Protein AF-A0A939A0Z3-F1 (afdb_monomer)

Radius of gyration: 24.11 Å; Cα c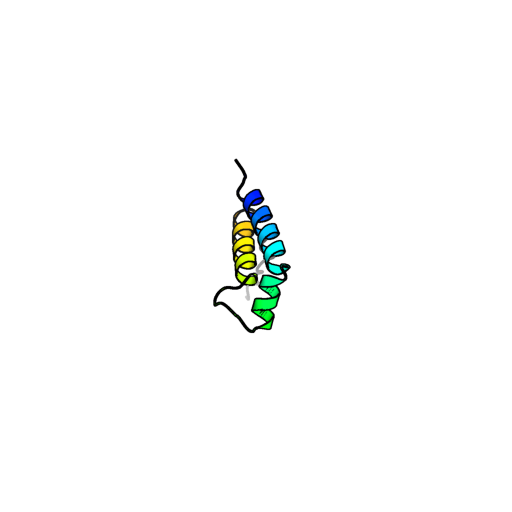ontacts (8 Å, |Δi|>4): 21; chains: 1; bounding box: 83×21×39 Å

Sequence (73 aa):
MKTLSELIVEASLLISEISNHPDYQALIEKGYYPDLTVGDAYTALAYLISEIDPPVITAPEIPEVEVSYESRA

Structure (mmCIF, N/CA/C/O backbone):
data_AF-A0A939A0Z3-F1
#
_entry.id   AF-A0A939A0Z3-F1
#
loop_
_atom_site.group_PDB
_atom_site.id
_atom_site.type_symbol
_atom_site.label_atom_id
_atom_site.label_alt_id
_atom_site.label_comp_id
_atom_site.label_asym_id
_atom_site.label_entity_id
_atom_site.label_seq_id
_atom_site.pdbx_PDB_ins_code
_atom_site.Cartn_x
_atom_site.Cartn_y
_atom_site.Cartn_z
_atom_site.occupancy
_atom_site.B_iso_or_equiv
_atom_site.auth_seq_id
_atom_site.auth_comp_id
_atom_site.auth_asym_id
_atom_site.auth_atom_id
_atom_site.pdbx_PDB_model_num
ATOM 1 N N . MET A 1 1 ? 1.225 -2.558 23.321 1.00 84.62 1 MET A N 1
ATOM 2 C CA . MET A 1 1 ? 0.980 -3.287 22.058 1.00 84.62 1 MET A CA 1
ATOM 3 C C . MET A 1 1 ? 0.304 -2.290 21.133 1.00 84.62 1 MET A C 1
ATOM 5 O O . MET A 1 1 ? -0.547 -1.571 21.642 1.00 84.62 1 MET A O 1
ATOM 9 N N . LYS A 1 2 ? 0.732 -2.159 19.872 1.00 93.94 2 LYS A N 1
ATOM 10 C CA . LYS A 1 2 ? 0.148 -1.172 18.949 1.00 93.94 2 LYS A CA 1
ATOM 11 C C . LYS A 1 2 ? -1.276 -1.586 18.567 1.00 93.94 2 LYS A C 1
ATOM 13 O O . LYS A 1 2 ? -1.552 -2.781 18.455 1.00 93.94 2 LYS A O 1
ATOM 18 N N . THR A 1 3 ? -2.159 -0.614 18.400 1.00 96.25 3 THR A N 1
ATOM 19 C CA . THR A 1 3 ? -3.506 -0.791 17.849 1.00 96.25 3 THR A CA 1
ATOM 20 C C . T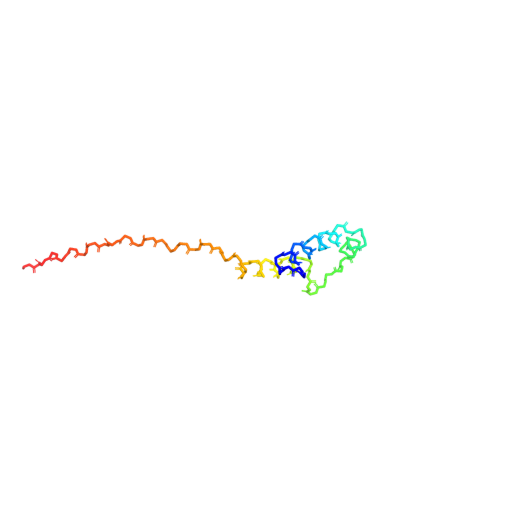HR A 1 3 ? -3.434 -1.101 16.354 1.00 96.25 3 THR A C 1
ATOM 22 O O . THR A 1 3 ? -2.433 -0.819 15.695 1.00 96.25 3 THR A O 1
ATOM 25 N N . LEU A 1 4 ? -4.508 -1.666 15.795 1.00 95.19 4 LEU A N 1
ATOM 26 C CA . LEU A 1 4 ? -4.567 -1.931 14.357 1.00 95.19 4 LEU A CA 1
ATOM 27 C C . LEU A 1 4 ? -4.460 -0.634 13.537 1.00 95.19 4 LEU A C 1
ATOM 29 O O . LEU A 1 4 ? -3.741 -0.606 12.546 1.00 95.19 4 LEU A O 1
ATOM 33 N N . SER A 1 5 ? -5.087 0.454 13.991 1.00 95.81 5 SER A N 1
ATOM 34 C CA . SER A 1 5 ? -4.985 1.767 13.343 1.00 95.81 5 SER A CA 1
ATOM 35 C C . SER A 1 5 ? -3.548 2.292 13.319 1.00 95.81 5 SER A C 1
ATOM 37 O O . SER A 1 5 ? -3.090 2.764 12.283 1.00 95.81 5 SER A O 1
ATOM 39 N N . GLU A 1 6 ? -2.804 2.160 14.424 1.00 96.62 6 GLU A N 1
ATOM 40 C CA . GLU A 1 6 ? -1.382 2.536 14.470 1.00 96.62 6 GLU A CA 1
ATOM 41 C C . GLU A 1 6 ? -0.544 1.690 13.504 1.00 96.62 6 GLU A C 1
ATOM 43 O O . GLU A 1 6 ? 0.295 2.230 12.787 1.00 96.62 6 GLU A O 1
ATOM 48 N N . LEU A 1 7 ? -0.801 0.378 13.429 1.00 97.94 7 LEU A N 1
ATOM 49 C CA . LEU A 1 7 ? -0.111 -0.509 12.487 1.00 97.94 7 LEU A CA 1
ATOM 50 C C . LEU A 1 7 ? -0.398 -0.141 11.026 1.00 97.94 7 LEU A C 1
ATOM 52 O O . LEU A 1 7 ? 0.507 -0.197 10.196 1.00 97.94 7 LEU A O 1
ATOM 56 N N . ILE A 1 8 ? -1.629 0.260 10.706 1.00 97.50 8 ILE A N 1
ATOM 57 C CA . ILE A 1 8 ? -1.992 0.691 9.351 1.00 97.50 8 ILE A CA 1
ATOM 58 C C . ILE A 1 8 ? -1.300 2.007 8.984 1.00 97.50 8 ILE A C 1
ATOM 60 O O . ILE A 1 8 ? -0.790 2.139 7.870 1.00 97.50 8 ILE A O 1
ATOM 64 N N . VAL A 1 9 ? -1.238 2.967 9.911 1.00 97.06 9 VAL A N 1
ATOM 65 C CA . VAL A 1 9 ? -0.511 4.227 9.692 1.00 97.06 9 VAL A CA 1
ATOM 66 C C . VAL A 1 9 ? 0.970 3.953 9.433 1.00 97.06 9 VAL A C 1
ATOM 68 O O . VAL A 1 9 ? 1.528 4.468 8.466 1.00 97.06 9 VAL A O 1
ATOM 71 N N . GLU A 1 10 ? 1.599 3.099 10.238 1.00 98.12 10 GLU A N 1
ATOM 72 C CA . GLU A 1 10 ? 3.006 2.731 10.050 1.00 98.12 10 GLU A CA 1
ATOM 73 C C . GLU A 1 10 ? 3.252 2.003 8.727 1.00 98.12 10 GLU A C 1
ATOM 75 O O . GLU A 1 10 ? 4.215 2.315 8.026 1.00 98.12 10 GLU A O 1
ATOM 80 N N . ALA A 1 11 ? 2.367 1.080 8.344 1.00 98.25 11 ALA A N 1
ATOM 81 C CA . ALA A 1 11 ? 2.452 0.406 7.054 1.00 98.25 11 ALA A CA 1
ATOM 82 C C . ALA A 1 11 ? 2.322 1.401 5.890 1.00 98.25 11 ALA A C 1
ATOM 84 O O . ALA A 1 11 ? 3.094 1.327 4.938 1.00 98.25 11 ALA A O 1
ATOM 85 N N . SER A 1 12 ? 1.403 2.366 5.978 1.00 98.19 12 SER A N 1
ATOM 86 C CA . SER A 1 12 ? 1.222 3.413 4.964 1.00 98.19 12 SER A CA 1
ATOM 87 C C . SER A 1 12 ? 2.477 4.279 4.790 1.00 98.19 12 SER A C 1
ATOM 89 O O . SER A 1 12 ? 2.881 4.574 3.659 1.00 98.19 12 SER A O 1
ATOM 91 N N . LEU A 1 13 ? 3.137 4.633 5.900 1.00 98.38 13 LEU A N 1
ATOM 92 C CA . LEU A 1 13 ? 4.411 5.356 5.884 1.00 98.38 13 LEU A CA 1
ATOM 93 C C . LEU A 1 13 ? 5.518 4.524 5.230 1.00 98.38 13 LEU A C 1
ATOM 95 O O . LEU A 1 13 ? 6.204 5.023 4.342 1.00 98.38 13 LEU A O 1
ATOM 99 N N . LEU A 1 14 ? 5.644 3.247 5.594 1.00 98.56 14 LEU A N 1
ATOM 100 C CA . LEU A 1 14 ?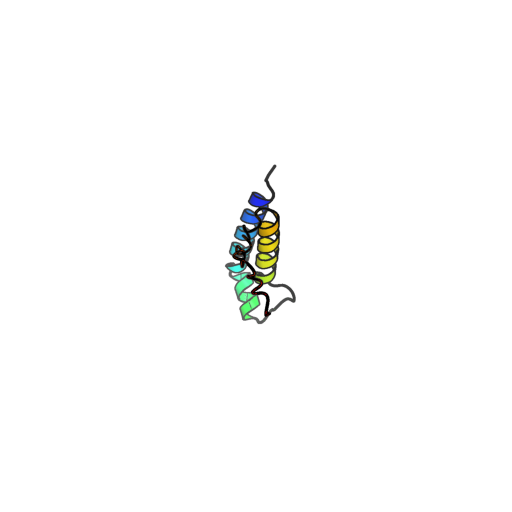 6.652 2.360 5.014 1.00 98.56 14 LEU A CA 1
ATOM 101 C C . LEU A 1 14 ? 6.433 2.144 3.509 1.00 98.56 14 LEU A C 1
ATOM 103 O O . LEU A 1 14 ? 7.383 2.161 2.730 1.00 98.56 14 LEU A O 1
ATOM 107 N N . ILE A 1 15 ? 5.181 1.978 3.079 1.00 98.19 15 ILE A N 1
ATOM 108 C CA . ILE A 1 15 ? 4.836 1.887 1.656 1.00 98.19 15 ILE A CA 1
ATOM 109 C C . ILE A 1 15 ? 5.227 3.187 0.937 1.00 98.19 15 ILE A C 1
ATOM 111 O O . ILE A 1 15 ? 5.759 3.127 -0.171 1.00 98.19 15 ILE A O 1
ATOM 115 N N . SER A 1 16 ? 5.037 4.348 1.573 1.00 98.25 16 SER A N 1
ATOM 116 C CA . SER A 1 16 ? 5.464 5.636 1.016 1.00 98.25 16 SER A CA 1
ATOM 117 C C . SER A 1 16 ? 6.983 5.694 0.859 1.00 98.25 16 SER A C 1
ATOM 119 O O . SER A 1 16 ? 7.476 6.053 -0.212 1.00 98.25 16 SER A O 1
ATOM 121 N N . GLU A 1 17 ? 7.739 5.270 1.872 1.00 98.62 17 GLU A N 1
ATOM 122 C CA . GLU A 1 17 ? 9.203 5.193 1.808 1.00 98.62 17 GLU A CA 1
ATOM 123 C C . GLU A 1 17 ? 9.678 4.266 0.681 1.00 98.62 17 GLU A C 1
ATOM 125 O O . GLU A 1 17 ? 10.540 4.661 -0.104 1.00 98.62 17 GLU A O 1
ATOM 130 N N . ILE A 1 18 ? 9.070 3.083 0.535 1.00 97.19 18 ILE A N 1
ATOM 131 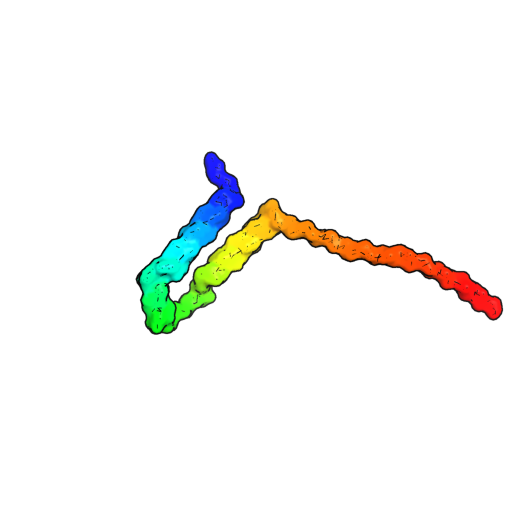C CA . ILE A 1 18 ? 9.365 2.147 -0.562 1.00 97.19 18 ILE A CA 1
ATOM 132 C C . ILE A 1 18 ? 9.054 2.797 -1.910 1.00 97.19 18 ILE A C 1
ATOM 134 O O . ILE A 1 18 ? 9.884 2.760 -2.816 1.00 97.19 18 ILE A O 1
ATOM 138 N N . SER A 1 19 ? 7.883 3.425 -2.036 1.00 96.38 19 SER A N 1
ATOM 139 C CA . SER A 1 19 ? 7.454 4.059 -3.282 1.00 96.38 19 SER A CA 1
ATOM 140 C C . SER A 1 19 ? 8.395 5.181 -3.717 1.00 96.38 19 SER A C 1
ATOM 142 O O . SER A 1 19 ? 8.613 5.351 -4.909 1.00 96.38 19 SER A O 1
ATOM 144 N N . ASN A 1 20 ? 9.004 5.905 -2.778 1.00 97.25 20 ASN A N 1
ATOM 145 C CA . ASN A 1 20 ? 9.952 6.982 -3.064 1.00 97.25 20 ASN A CA 1
ATOM 146 C C . ASN A 1 20 ? 11.414 6.505 -3.133 1.00 97.25 20 ASN A C 1
ATOM 148 O O . ASN A 1 20 ? 12.305 7.307 -3.419 1.00 97.25 20 ASN A O 1
ATOM 152 N N . HIS A 1 21 ? 11.689 5.222 -2.879 1.00 98.25 21 HIS A N 1
ATOM 153 C CA . HIS A 1 21 ? 13.051 4.707 -2.883 1.00 98.25 21 HIS A CA 1
ATOM 154 C C . HIS A 1 21 ? 13.611 4.641 -4.319 1.00 98.25 21 HIS A C 1
ATOM 156 O O . HIS A 1 21 ? 12.955 4.071 -5.199 1.00 98.25 21 HIS A O 1
ATOM 162 N N . PRO A 1 22 ? 14.839 5.138 -4.579 1.00 98.19 22 PRO A N 1
ATOM 163 C CA . PRO A 1 22 ? 15.435 5.134 -5.919 1.00 98.19 22 PRO A CA 1
ATOM 164 C C . PRO A 1 22 ? 15.484 3.748 -6.568 1.00 98.19 22 PRO A C 1
ATOM 166 O O . PRO A 1 22 ? 15.201 3.616 -7.753 1.00 98.19 22 PRO A O 1
ATOM 169 N N . ASP A 1 23 ? 15.782 2.703 -5.792 1.00 97.75 23 ASP A N 1
ATOM 170 C CA . ASP A 1 23 ? 15.832 1.335 -6.325 1.00 97.75 23 ASP A CA 1
ATOM 171 C C . ASP A 1 23 ? 14.460 0.835 -6.790 1.00 97.75 23 ASP A C 1
ATOM 173 O O . ASP A 1 23 ? 14.372 0.150 -7.807 1.00 97.75 23 ASP A O 1
ATOM 177 N N . TYR A 1 24 ? 13.384 1.194 -6.080 1.00 95.94 24 TYR A N 1
ATOM 178 C CA . TYR A 1 24 ? 12.027 0.841 -6.493 1.00 95.94 24 TYR A CA 1
ATOM 179 C C . TYR A 1 24 ? 11.650 1.589 -7.775 1.00 95.94 24 TYR A C 1
ATOM 181 O O . TYR A 1 24 ? 11.183 0.976 -8.732 1.00 95.94 24 TYR A O 1
ATOM 189 N N . GLN A 1 25 ? 11.943 2.890 -7.844 1.00 96.12 25 GLN A N 1
ATOM 190 C CA . GLN A 1 25 ? 11.715 3.694 -9.048 1.00 96.12 25 GLN A CA 1
ATOM 191 C C . GLN A 1 25 ? 12.499 3.159 -10.253 1.00 96.12 25 GLN A C 1
ATOM 193 O O . GLN A 1 25 ? 11.935 2.991 -11.332 1.00 96.12 25 GLN A O 1
ATOM 198 N N . ALA A 1 26 ? 13.758 2.762 -10.056 1.00 97.50 26 ALA A N 1
ATOM 199 C CA . ALA A 1 26 ? 14.580 2.168 -11.104 1.00 97.50 26 ALA A CA 1
ATOM 200 C C . ALA A 1 26 ? 14.020 0.830 -11.626 1.00 97.50 26 ALA A C 1
ATOM 202 O O . ALA A 1 26 ? 14.256 0.480 -12.784 1.00 97.50 26 ALA A O 1
ATOM 203 N N . LEU A 1 27 ? 13.298 0.058 -10.804 1.00 96.00 27 LEU A N 1
ATOM 204 C CA . LEU A 1 27 ? 12.591 -1.143 -11.267 1.00 96.00 27 LEU A CA 1
ATOM 205 C C . LEU A 1 27 ? 11.408 -0.775 -12.170 1.00 96.00 27 LEU A C 1
ATOM 207 O O . LEU A 1 27 ? 11.255 -1.372 -13.238 1.00 96.00 27 LEU A O 1
ATOM 211 N N . ILE A 1 28 ? 10.623 0.234 -11.785 1.00 94.44 28 ILE A N 1
ATOM 212 C CA . ILE A 1 28 ? 9.493 0.725 -12.586 1.00 94.44 28 ILE A CA 1
ATOM 213 C C . ILE A 1 28 ? 9.975 1.292 -13.927 1.00 94.44 28 ILE A C 1
ATOM 215 O O . ILE A 1 28 ? 9.425 0.946 -14.971 1.00 94.44 28 ILE A O 1
ATOM 219 N N . GLU A 1 29 ? 11.048 2.087 -13.933 1.00 95.62 29 GLU A N 1
ATOM 220 C CA . GLU A 1 29 ? 11.655 2.635 -15.158 1.00 95.62 29 GLU A CA 1
ATOM 221 C C . GLU A 1 29 ? 12.160 1.544 -16.114 1.00 95.62 29 GLU A C 1
ATOM 223 O O . GLU A 1 29 ? 12.119 1.708 -17.334 1.00 95.62 29 GLU A O 1
ATOM 228 N N . LYS A 1 30 ? 12.599 0.400 -15.575 1.00 96.75 30 LYS A N 1
ATOM 229 C CA . LYS A 1 30 ? 12.993 -0.783 -16.358 1.00 96.75 30 LYS A CA 1
ATOM 230 C C . LYS A 1 30 ? 11.798 -1.589 -16.882 1.00 96.75 30 LYS A C 1
ATOM 232 O O . LYS A 1 30 ? 12.007 -2.609 -17.537 1.00 96.75 30 LYS A O 1
ATOM 237 N N . GLY A 1 31 ? 10.570 -1.154 -16.604 1.00 95.06 31 GLY A N 1
ATOM 238 C CA . GLY A 1 31 ? 9.341 -1.820 -17.026 1.00 95.06 31 GLY A CA 1
ATOM 239 C C . GLY A 1 31 ? 8.985 -3.047 -16.187 1.00 95.06 31 GLY A C 1
ATOM 240 O O . GLY A 1 31 ? 8.253 -3.914 -16.666 1.00 95.06 31 GLY A O 1
ATOM 241 N N . TYR A 1 32 ? 9.504 -3.158 -14.960 1.00 93.00 32 TYR A N 1
ATOM 242 C CA . TYR A 1 32 ? 9.090 -4.216 -14.044 1.00 93.00 32 TYR A CA 1
ATOM 243 C C . TYR A 1 32 ? 7.723 -3.872 -13.443 1.00 93.00 32 TYR A C 1
ATOM 245 O O . TYR A 1 32 ? 7.616 -3.021 -12.562 1.00 93.00 32 TYR A O 1
ATOM 253 N N . TYR A 1 33 ? 6.685 -4.560 -13.913 1.00 86.62 33 TYR A N 1
ATOM 254 C CA . TYR A 1 33 ? 5.321 -4.439 -13.406 1.00 86.62 33 TYR A CA 1
ATOM 255 C C . TYR A 1 33 ? 4.890 -5.778 -12.798 1.00 86.62 33 TYR A C 1
ATOM 257 O O . TYR A 1 33 ? 4.542 -6.693 -13.545 1.00 86.62 33 TYR A O 1
ATOM 265 N N . PRO A 1 34 ? 4.973 -5.941 -11.466 1.00 89.56 34 PRO A N 1
ATOM 266 C CA . PRO A 1 34 ? 4.443 -7.124 -10.795 1.00 89.56 34 PRO A CA 1
ATOM 267 C C . PRO A 1 34 ? 2.908 -7.149 -10.859 1.00 89.56 34 PRO A C 1
ATOM 269 O O . PRO A 1 34 ? 2.276 -6.106 -11.015 1.00 89.56 34 PRO A O 1
ATOM 272 N N . ASP A 1 35 ? 2.313 -8.328 -10.655 1.00 94.19 35 ASP A N 1
ATOM 273 C CA . ASP A 1 35 ? 0.850 -8.500 -10.606 1.00 94.19 35 ASP A CA 1
ATOM 274 C C . ASP A 1 35 ? 0.184 -7.667 -9.496 1.00 94.19 35 ASP A C 1
ATOM 276 O O . ASP A 1 35 ? -0.985 -7.309 -9.607 1.00 94.19 35 ASP A O 1
ATOM 280 N N . LEU A 1 36 ? 0.926 -7.362 -8.425 1.00 93.94 36 LEU A N 1
ATOM 281 C CA . LEU A 1 36 ? 0.496 -6.514 -7.316 1.00 93.94 36 LEU A CA 1
ATOM 282 C C . LEU A 1 36 ? 1.464 -5.349 -7.140 1.00 93.94 36 LEU A C 1
ATOM 284 O O . LEU A 1 36 ? 2.675 -5.539 -7.011 1.00 93.94 36 LEU A O 1
ATOM 288 N N . THR A 1 37 ? 0.915 -4.147 -7.084 1.00 94.44 37 THR A N 1
ATOM 289 C CA . THR A 1 37 ? 1.642 -2.884 -7.016 1.00 94.44 37 THR A CA 1
ATOM 290 C C . THR A 1 37 ? 1.591 -2.274 -5.615 1.00 94.44 37 THR A C 1
ATOM 292 O O . THR A 1 37 ? 0.812 -2.668 -4.747 1.00 94.44 37 THR A O 1
ATOM 295 N N . VAL A 1 38 ? 2.390 -1.227 -5.400 1.00 95.31 38 VAL A N 1
ATOM 296 C CA . VAL A 1 38 ? 2.253 -0.359 -4.220 1.00 95.31 38 VAL A CA 1
ATOM 297 C C . VAL A 1 38 ? 0.850 0.265 -4.125 1.00 95.31 38 VAL A C 1
ATOM 299 O O . VAL A 1 38 ? 0.342 0.465 -3.023 1.00 95.31 38 VAL A O 1
ATOM 302 N N . GLY A 1 39 ? 0.191 0.521 -5.261 1.00 95.25 39 GLY A N 1
ATOM 303 C CA . GLY A 1 39 ? -1.197 0.981 -5.284 1.00 95.25 39 GLY A CA 1
ATOM 304 C C . GLY A 1 39 ? -2.145 -0.027 -4.635 1.00 95.25 39 GLY A C 1
ATOM 305 O O . GLY A 1 39 ? -2.946 0.353 -3.785 1.00 95.25 39 GLY A O 1
ATOM 306 N N . ASP A 1 40 ? -1.984 -1.314 -4.944 1.00 97.56 40 ASP A N 1
ATOM 307 C CA . ASP A 1 40 ? -2.794 -2.388 -4.357 1.00 97.56 40 ASP A CA 1
ATOM 308 C C . ASP A 1 40 ? -2.570 -2.509 -2.845 1.00 97.56 40 ASP A C 1
ATOM 310 O O . ASP A 1 40 ? -3.512 -2.741 -2.085 1.00 97.56 40 ASP A O 1
ATOM 314 N N . ALA A 1 41 ? -1.337 -2.278 -2.383 1.00 97.62 41 ALA A N 1
ATOM 315 C CA . ALA A 1 41 ? -1.038 -2.226 -0.956 1.00 97.62 41 ALA A CA 1
ATOM 316 C C . ALA A 1 41 ? -1.779 -1.067 -0.261 1.00 97.62 41 ALA A C 1
ATOM 318 O O . ALA A 1 41 ? -2.383 -1.273 0.793 1.00 97.62 41 ALA A O 1
ATOM 319 N N . TYR A 1 42 ? -1.811 0.127 -0.864 1.00 98.12 42 TYR A N 1
ATOM 320 C CA . TYR A 1 42 ? -2.609 1.245 -0.346 1.00 98.12 42 TYR A CA 1
ATOM 321 C C . TYR A 1 42 ? -4.108 0.944 -0.344 1.00 98.12 42 TYR A C 1
ATOM 323 O O . TYR A 1 42 ? -4.791 1.271 0.628 1.00 98.12 42 TYR A O 1
ATOM 331 N N . THR A 1 43 ? -4.623 0.293 -1.388 1.00 97.81 43 THR A N 1
ATOM 332 C CA . THR A 1 43 ? -6.027 -0.132 -1.445 1.00 97.81 43 THR A CA 1
ATOM 333 C C . THR A 1 43 ? -6.364 -1.105 -0.318 1.00 97.81 43 THR A C 1
ATOM 335 O O . THR A 1 43 ? -7.379 -0.927 0.355 1.00 97.81 43 THR A O 1
ATOM 338 N N . ALA A 1 44 ? -5.498 -2.082 -0.040 1.00 97.94 44 ALA A N 1
ATOM 339 C CA . ALA A 1 44 ? -5.694 -3.004 1.074 1.00 97.94 44 ALA A CA 1
ATOM 340 C C . ALA A 1 44 ? -5.723 -2.278 2.432 1.00 97.94 44 ALA A C 1
ATOM 342 O O . ALA A 1 44 ? -6.583 -2.569 3.265 1.00 97.94 44 ALA A O 1
ATOM 343 N N . LEU A 1 45 ? -4.837 -1.296 2.651 1.00 97.88 45 LEU A N 1
ATOM 344 C CA . LEU A 1 45 ? -4.864 -0.478 3.869 1.00 97.88 45 LEU A CA 1
ATOM 345 C C . LEU A 1 45 ? -6.142 0.361 3.976 1.00 97.88 45 LEU A C 1
ATOM 347 O O . LEU A 1 45 ? -6.701 0.466 5.066 1.00 97.88 45 LEU A O 1
ATOM 351 N N . ALA A 1 46 ? -6.627 0.918 2.864 1.00 95.81 46 ALA A N 1
ATOM 352 C CA . ALA A 1 46 ? -7.874 1.676 2.834 1.00 95.81 46 ALA A CA 1
ATOM 353 C C . ALA A 1 46 ? -9.079 0.810 3.233 1.00 95.81 46 ALA A C 1
ATOM 355 O O . ALA A 1 46 ? -9.913 1.267 4.012 1.00 95.81 46 ALA A O 1
ATOM 356 N N . TYR A 1 47 ? -9.135 -0.447 2.775 1.00 96.25 47 TYR A N 1
ATOM 357 C CA . TYR A 1 47 ? -10.166 -1.394 3.209 1.00 96.25 47 TYR A CA 1
ATOM 358 C C . TYR A 1 47 ? -10.088 -1.690 4.705 1.00 96.25 47 TYR A C 1
ATOM 360 O O . TYR A 1 47 ? -11.107 -1.676 5.390 1.00 96.25 47 TYR A O 1
ATOM 368 N N . LEU A 1 48 ? -8.887 -1.901 5.247 1.00 96.88 48 LEU A N 1
ATOM 369 C CA . LEU A 1 48 ? -8.735 -2.105 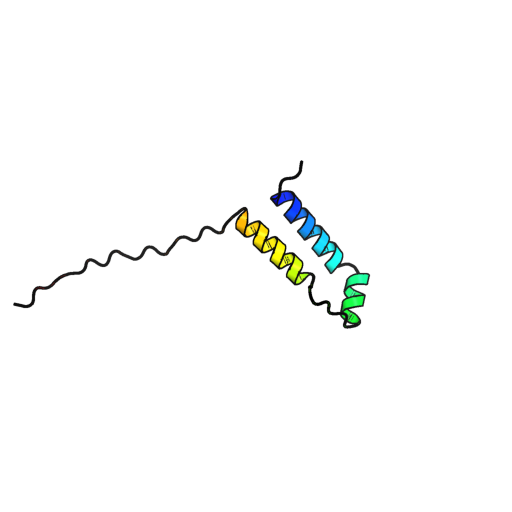6.688 1.00 96.88 48 LEU A CA 1
ATOM 370 C C . LEU A 1 48 ? -9.181 -0.875 7.490 1.00 96.88 48 LEU A C 1
ATOM 372 O O . LEU A 1 48 ? -9.844 -1.029 8.510 1.00 96.88 48 LEU A O 1
ATOM 376 N N . ILE A 1 49 ? -8.860 0.337 7.026 1.00 94.69 49 ILE A N 1
ATOM 377 C CA . ILE A 1 49 ? -9.306 1.583 7.668 1.00 94.69 49 ILE A CA 1
ATOM 378 C C . ILE A 1 49 ? -10.828 1.691 7.646 1.00 94.69 49 ILE A C 1
ATOM 380 O O . ILE A 1 49 ? -11.406 1.995 8.685 1.00 94.69 49 ILE A O 1
ATOM 384 N N . SER A 1 50 ? -11.481 1.401 6.517 1.00 93.12 50 SER A N 1
ATOM 385 C CA . SER A 1 50 ? -12.943 1.490 6.424 1.00 93.12 50 SER A CA 1
ATOM 386 C C . SER A 1 50 ? -13.675 0.479 7.305 1.00 93.12 50 SER A C 1
ATOM 388 O O . SER A 1 50 ? -14.801 0.734 7.704 1.00 93.12 50 SER A O 1
ATOM 390 N N . GLU A 1 51 ? -13.065 -0.660 7.629 1.00 92.75 51 GLU A N 1
ATOM 391 C CA . GLU A 1 51 ? -13.661 -1.620 8.570 1.00 92.75 51 GLU A CA 1
ATOM 392 C C . GLU A 1 51 ? -13.490 -1.185 10.038 1.00 92.75 51 GLU A C 1
ATOM 394 O O . GLU A 1 51 ? -14.278 -1.569 10.901 1.00 92.75 51 GLU A O 1
ATOM 399 N N . ILE A 1 52 ? -12.465 -0.379 10.339 1.00 92.94 52 ILE A N 1
ATOM 400 C CA . ILE A 1 52 ? -12.201 0.139 11.692 1.00 92.94 52 ILE A CA 1
ATOM 401 C C . ILE A 1 52 ? -13.004 1.413 11.964 1.00 92.94 52 ILE A C 1
ATOM 403 O O . ILE A 1 52 ? -13.520 1.590 13.067 1.00 92.94 52 ILE A O 1
ATOM 407 N N . ASP A 1 53 ? -13.079 2.295 10.970 1.00 89.12 53 ASP A N 1
ATOM 408 C CA . ASP A 1 53 ? -13.796 3.566 11.003 1.00 89.12 53 ASP A CA 1
ATOM 409 C C . ASP A 1 53 ? -14.706 3.657 9.768 1.00 89.12 53 ASP A C 1
ATOM 411 O O . ASP A 1 53 ? -14.344 4.272 8.755 1.00 89.12 53 ASP A O 1
ATOM 415 N N . PRO A 1 54 ? -15.859 2.961 9.791 1.00 84.00 54 PRO A N 1
ATOM 416 C CA . PRO A 1 54 ? -16.754 2.927 8.651 1.00 84.00 54 PRO A CA 1
ATOM 417 C C . PRO A 1 54 ? -17.278 4.328 8.350 1.00 84.00 54 PRO A C 1
ATOM 419 O O . PRO A 1 54 ? -17.717 5.035 9.262 1.00 84.00 54 PRO A O 1
ATOM 422 N N . PRO A 1 55 ? -17.284 4.742 7.070 1.00 77.19 55 PRO A N 1
ATOM 423 C CA . PRO A 1 55 ? -17.862 6.020 6.705 1.00 77.19 55 PRO A CA 1
A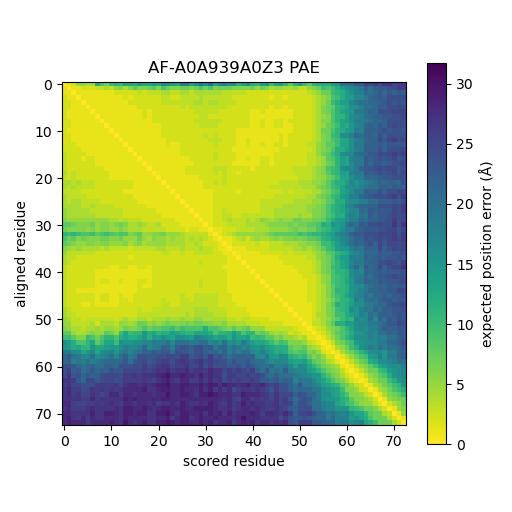TOM 424 C C . PRO A 1 55 ? -19.320 6.052 7.161 1.00 77.19 55 PRO A C 1
ATOM 426 O O . PRO A 1 55 ? -20.072 5.092 6.971 1.00 77.19 55 PRO A O 1
ATOM 429 N N . VAL A 1 56 ? -19.736 7.169 7.755 1.00 77.38 56 VAL A N 1
ATOM 430 C CA . VAL A 1 56 ? -21.135 7.364 8.131 1.00 77.38 56 VAL A CA 1
ATOM 431 C C . VAL A 1 56 ? -21.947 7.519 6.848 1.00 77.38 56 VAL A C 1
ATOM 433 O O . VAL A 1 56 ? -22.019 8.598 6.264 1.00 77.38 56 VAL A O 1
ATOM 436 N N . ILE A 1 57 ? -22.550 6.425 6.392 1.00 77.31 57 ILE A N 1
ATOM 437 C CA . ILE A 1 57 ? -23.517 6.446 5.299 1.00 77.31 57 ILE A CA 1
ATOM 438 C C . ILE A 1 57 ? -24.880 6.744 5.922 1.00 77.31 57 ILE A C 1
ATOM 440 O O . ILE A 1 57 ? -25.573 5.842 6.392 1.00 77.31 57 ILE A O 1
ATOM 444 N N . THR A 1 58 ? -25.273 8.017 5.953 1.00 70.25 58 THR A N 1
ATOM 445 C CA . THR A 1 58 ? -26.670 8.362 6.213 1.00 70.25 58 THR A CA 1
ATOM 446 C C . THR A 1 58 ? -27.479 8.036 4.963 1.00 70.25 58 THR A C 1
ATOM 448 O O . THR A 1 58 ? -27.228 8.570 3.882 1.00 70.25 58 THR A O 1
ATOM 451 N N . ALA A 1 59 ? -28.447 7.127 5.090 1.00 77.19 59 ALA A N 1
ATOM 452 C CA . ALA A 1 59 ? -29.446 6.960 4.045 1.00 77.19 59 ALA A CA 1
ATOM 453 C C . ALA A 1 59 ? -30.161 8.309 3.842 1.00 77.19 59 ALA A C 1
ATOM 455 O O . ALA A 1 59 ? -30.456 8.980 4.837 1.00 77.19 59 ALA A O 1
ATOM 456 N N . PRO A 1 60 ? -30.428 8.736 2.596 1.00 76.69 60 PRO A N 1
ATOM 457 C CA . PRO A 1 60 ? -31.254 9.912 2.376 1.00 76.69 60 PRO A CA 1
ATOM 458 C C . PRO A 1 60 ? -32.618 9.679 3.035 1.00 76.69 60 PRO A C 1
ATOM 460 O O . PRO A 1 60 ? -33.231 8.631 2.825 1.00 76.69 60 PRO A O 1
ATOM 463 N N . GLU A 1 61 ? -33.081 10.641 3.838 1.00 72.75 61 GLU A N 1
ATOM 464 C CA . GLU A 1 61 ? -34.456 10.641 4.332 1.00 72.75 61 GLU A CA 1
ATOM 465 C C . GLU A 1 61 ? -35.378 10.658 3.112 1.00 72.75 61 GLU A C 1
ATOM 467 O O . GLU A 1 61 ? -35.421 11.633 2.359 1.00 72.75 61 GLU A O 1
ATOM 472 N N . ILE A 1 62 ? -36.069 9.545 2.865 1.00 77.56 62 ILE A N 1
ATOM 473 C CA . ILE A 1 62 ? -37.137 9.512 1.872 1.00 77.56 62 ILE A CA 1
ATOM 474 C C . ILE A 1 62 ? -38.268 10.332 2.495 1.00 77.56 62 ILE A C 1
ATOM 476 O O . ILE A 1 62 ? -38.774 9.913 3.538 1.00 77.56 62 ILE A O 1
ATOM 480 N N . PRO A 1 63 ? -38.654 11.490 1.926 1.00 74.62 63 PRO A N 1
ATOM 481 C CA . PRO A 1 63 ? -39.780 12.236 2.461 1.00 74.62 63 PRO A CA 1
ATOM 482 C C . PRO A 1 63 ? -41.005 11.321 2.461 1.00 74.62 63 PRO A C 1
ATOM 484 O O . PRO A 1 63 ? -41.300 10.681 1.447 1.00 74.62 63 PRO A O 1
ATOM 487 N N . GLU A 1 64 ? -41.691 11.234 3.601 1.00 70.25 64 GLU A N 1
ATOM 488 C CA . GLU A 1 64 ? -42.971 10.542 3.702 1.00 70.25 64 GLU A CA 1
ATOM 489 C C . GLU A 1 64 ? -43.947 11.228 2.741 1.00 70.25 64 GLU A C 1
ATOM 491 O O . GLU A 1 64 ? -44.478 12.304 3.010 1.00 70.25 64 GLU A O 1
ATOM 496 N N . VAL A 1 65 ? -44.130 10.646 1.557 1.00 72.88 65 VAL A N 1
ATOM 497 C CA . VAL A 1 65 ? -45.146 11.108 0.618 1.00 72.88 65 VAL A CA 1
ATOM 498 C C . VAL A 1 65 ? -46.489 10.703 1.212 1.00 72.88 65 VAL A C 1
ATOM 500 O O . VAL A 1 65 ? -46.852 9.527 1.171 1.00 72.88 65 VAL A O 1
ATOM 503 N N . GLU A 1 66 ? -47.227 11.665 1.770 1.00 69.31 66 GLU A N 1
ATOM 504 C CA . GLU A 1 66 ? -48.637 11.468 2.103 1.00 69.31 66 GLU A CA 1
ATOM 505 C C . GLU A 1 66 ? -49.391 11.110 0.819 1.00 69.31 66 GLU A C 1
ATOM 507 O O . GLU A 1 66 ? -49.637 11.942 -0.059 1.00 69.31 66 GLU A O 1
ATOM 512 N N . VAL A 1 67 ? -49.731 9.831 0.681 1.00 68.12 67 VAL A N 1
ATOM 513 C CA . VAL A 1 67 ? -50.508 9.341 -0.453 1.00 68.12 67 VAL A CA 1
ATOM 514 C C . VAL A 1 67 ? -51.963 9.758 -0.230 1.00 68.12 67 VAL A C 1
ATOM 516 O O . VAL A 1 67 ? -52.706 9.106 0.502 1.00 68.12 67 VAL A O 1
ATOM 519 N N . SER A 1 68 ? -52.368 10.874 -0.840 1.00 73.12 68 SER A N 1
ATOM 520 C CA . SER A 1 68 ? -53.768 11.305 -0.877 1.00 73.12 68 SER A CA 1
ATOM 521 C C . SER A 1 68 ? -54.573 10.371 -1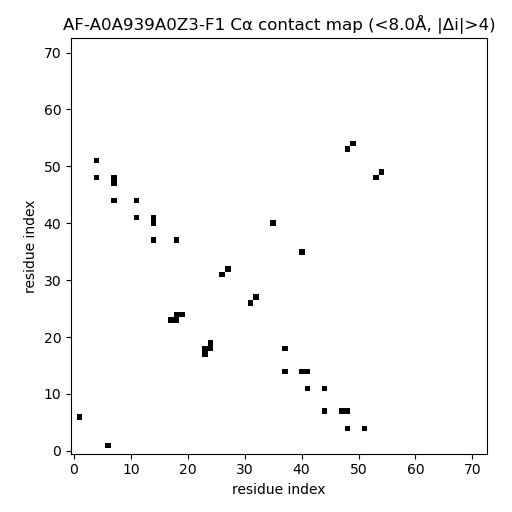.785 1.00 73.12 68 SER A C 1
ATOM 523 O O . SER A 1 68 ? -54.415 10.375 -3.007 1.00 73.12 68 SER A O 1
ATOM 525 N N . TYR A 1 69 ? -55.445 9.557 -1.189 1.00 70.31 69 TYR A N 1
ATOM 526 C CA . TYR A 1 69 ? -56.429 8.769 -1.926 1.00 70.31 69 TYR A CA 1
ATOM 527 C C . TYR A 1 69 ? -57.657 9.636 -2.208 1.00 70.31 69 TYR A C 1
ATOM 529 O O . TYR A 1 69 ? -58.669 9.551 -1.508 1.00 70.31 69 TYR A O 1
ATOM 537 N N . GLU A 1 70 ? -57.592 10.470 -3.246 1.00 69.56 70 GLU A N 1
ATOM 538 C CA . GLU A 1 70 ? -58.815 11.053 -3.795 1.00 69.56 70 GLU A CA 1
ATOM 539 C C . GLU A 1 70 ? -59.685 9.920 -4.352 1.00 69.56 70 GLU A C 1
ATOM 541 O O . GLU A 1 70 ? -59.412 9.313 -5.391 1.00 69.56 70 GLU A O 1
ATOM 546 N N . SER A 1 71 ? -60.732 9.597 -3.596 1.00 66.12 71 SER A N 1
ATOM 547 C CA . SER A 1 71 ? -61.742 8.617 -3.968 1.00 66.12 71 SER A CA 1
ATOM 548 C C . SER A 1 71 ? -62.511 9.163 -5.167 1.00 66.12 71 SER A C 1
ATOM 550 O O . SER A 1 71 ? -63.295 10.101 -5.033 1.00 66.12 71 SER A O 1
ATOM 552 N N . ARG A 1 72 ? -62.266 8.603 -6.356 1.00 61.91 72 ARG A N 1
ATOM 553 C CA . ARG A 1 72 ? -63.075 8.894 -7.546 1.00 61.91 72 ARG A CA 1
ATOM 554 C C . ARG A 1 72 ? -64.459 8.284 -7.324 1.00 61.91 72 ARG A C 1
ATOM 556 O O . ARG A 1 72 ? -64.589 7.061 -7.319 1.00 61.91 72 ARG A O 1
ATOM 563 N N . ALA A 1 73 ? -65.432 9.155 -7.064 1.00 62.69 73 ALA A N 1
ATOM 564 C CA . ALA A 1 73 ? -66.857 8.839 -7.084 1.00 62.69 73 ALA A CA 1
ATOM 565 C C . ALA A 1 73 ? -67.335 8.519 -8.508 1.00 62.69 73 ALA A C 1
ATOM 567 O O . ALA A 1 73 ? -66.741 9.067 -9.468 1.00 62.69 73 ALA A O 1
#

Solvent-accessible surface area (backbone atoms only — not comparable to full-atom values): 4760 Å² total; per-residue (Å²): 133,86,51,71,69,58,51,47,53,52,49,54,51,51,52,50,53,49,66,69,29,68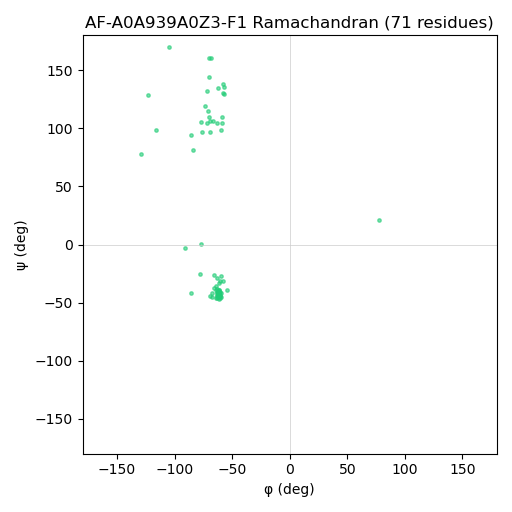,70,52,46,54,39,48,76,71,67,59,77,66,101,71,49,74,66,55,53,52,50,53,49,50,54,54,47,40,74,75,57,57,77,88,77,74,73,79,83,74,77,84,75,80,79,78,80,78,78,83,127

Mean predicted aligned error: 9.85 Å

Secondary structure (DSSP, 8-state):
---HHHHHHHHHHHHHHHHH-HHHHHH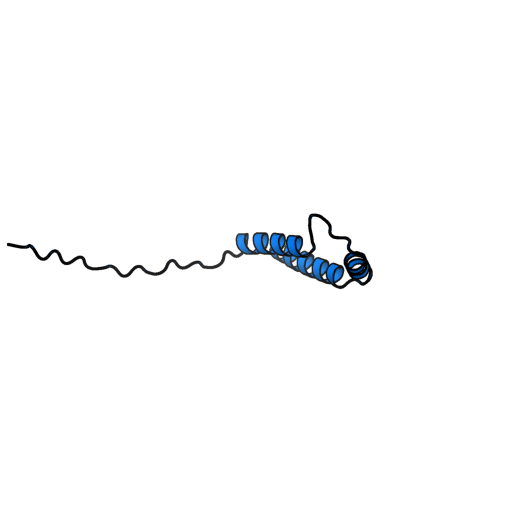HHTT---SS-HHHHHHHHHHHHHHHS----PPP-------------

Foldseek 3Di:
DDDPVRVLVVQLVVLVVLVPDPVNVVCVVVVDDDPDDSVNVVVVSVVVVCVVPPPPDDDPPPPPPPPDPPPDD

pLDDT: mean 89.37, std 11.04, range [61.91, 98.62]